Protein AF-G9NSD2-F1 (afdb_monomer)

Structure (mmCIF, N/CA/C/O backbone):
data_AF-G9NSD2-F1
#
_entry.id   AF-G9NSD2-F1
#
loop_
_atom_site.group_PDB
_atom_site.id
_atom_site.type_symbol
_atom_site.label_atom_id
_atom_site.label_alt_id
_atom_site.label_comp_id
_atom_site.label_asym_id
_atom_site.label_entity_id
_atom_site.label_seq_id
_atom_site.pdbx_PDB_ins_code
_atom_site.Cartn_x
_atom_site.Cartn_y
_atom_site.Cartn_z
_atom_site.occupancy
_atom_site.B_iso_or_equiv
_atom_site.auth_seq_id
_atom_site.auth_comp_id
_atom_site.auth_asym_id
_atom_site.auth_atom_id
_atom_site.pdbx_PDB_model_num
ATOM 1 N N . MET A 1 1 ? 3.111 -0.522 -22.532 1.00 75.62 1 MET A N 1
ATOM 2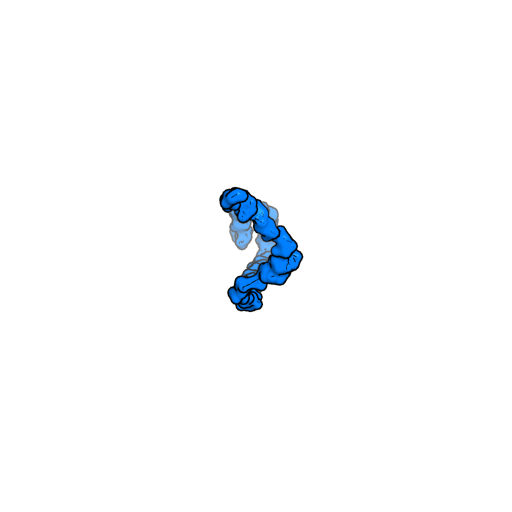 C CA . MET A 1 1 ? 2.862 0.109 -21.224 1.00 75.62 1 MET A CA 1
ATOM 3 C C . MET A 1 1 ? 3.045 -0.980 -20.186 1.00 75.62 1 MET A C 1
ATOM 5 O O . MET A 1 1 ? 2.276 -1.936 -20.203 1.00 75.62 1 MET A O 1
ATOM 9 N N . GLY A 1 2 ? 4.110 -0.902 -19.394 1.00 84.06 2 GLY A N 1
ATOM 10 C CA . GLY A 1 2 ? 4.323 -1.771 -18.244 1.00 84.06 2 GLY A CA 1
ATOM 11 C C . GLY A 1 2 ? 3.253 -1.535 -17.178 1.00 84.06 2 GLY A C 1
ATOM 12 O O . GLY A 1 2 ? 2.685 -0.444 -17.078 1.00 84.06 2 GLY A O 1
ATOM 13 N N . GLN A 1 3 ? 2.967 -2.560 -16.378 1.00 89.25 3 GLN A N 1
ATOM 14 C CA . GLN A 1 3 ? 1.957 -2.522 -15.316 1.00 89.25 3 GLN A CA 1
ATOM 15 C C . GLN A 1 3 ? 2.188 -1.366 -14.327 1.00 89.25 3 GLN A C 1
ATOM 17 O O . GLN A 1 3 ? 1.229 -0.781 -13.820 1.00 89.25 3 GLN A O 1
ATOM 22 N N . PHE A 1 4 ? 3.450 -0.996 -14.097 1.00 93.50 4 PHE A N 1
ATOM 23 C CA . PHE A 1 4 ? 3.841 0.066 -13.169 1.00 93.50 4 PHE A CA 1
ATOM 24 C C . PHE A 1 4 ? 4.235 1.379 -13.854 1.00 93.50 4 PHE A C 1
ATOM 26 O O . PHE A 1 4 ? 4.744 2.275 -13.190 1.00 93.50 4 PHE A O 1
ATOM 33 N N . ASP A 1 5 ? 3.950 1.574 -15.147 1.00 92.50 5 ASP A N 1
ATOM 34 C CA . ASP A 1 5 ? 4.280 2.834 -15.845 1.00 92.50 5 ASP A CA 1
ATOM 35 C C . ASP A 1 5 ? 3.578 4.061 -15.242 1.00 92.50 5 ASP A C 1
ATOM 37 O O . ASP A 1 5 ? 4.067 5.188 -15.337 1.00 92.50 5 ASP A O 1
ATOM 41 N N . TRP A 1 6 ? 2.450 3.859 -14.559 1.00 93.00 6 TRP A N 1
ATOM 42 C CA . TRP A 1 6 ? 1.766 4.929 -13.841 1.00 93.00 6 TRP A CA 1
ATOM 43 C C . TRP A 1 6 ? 2.546 5.428 -12.617 1.00 93.00 6 TRP A C 1
ATOM 45 O O . TRP A 1 6 ? 2.294 6.549 -12.180 1.00 93.00 6 TRP A O 1
ATOM 55 N N . PHE A 1 7 ? 3.529 4.674 -12.108 1.00 92.94 7 PHE A N 1
ATOM 56 C CA . PHE A 1 7 ? 4.399 5.141 -11.027 1.00 92.94 7 PHE A CA 1
ATOM 57 C C . PHE A 1 7 ? 5.226 6.369 -11.430 1.00 92.94 7 PHE A C 1
ATOM 59 O O . PHE A 1 7 ? 5.569 7.191 -10.582 1.00 92.94 7 PHE A O 1
ATOM 66 N N . LYS A 1 8 ? 5.462 6.585 -12.730 1.00 93.75 8 LYS A N 1
ATOM 67 C CA . LYS A 1 8 ? 6.078 7.828 -13.217 1.00 93.75 8 LYS A CA 1
ATOM 68 C C . LYS A 1 8 ? 5.238 9.061 -12.863 1.00 93.75 8 LYS A C 1
ATOM 70 O O . LYS A 1 8 ? 5.786 10.123 -12.592 1.00 93.75 8 LYS A O 1
ATOM 75 N N . LYS A 1 9 ? 3.906 8.920 -12.775 1.00 95.31 9 LYS A N 1
ATOM 76 C CA . LYS A 1 9 ? 2.991 10.014 -12.388 1.00 95.31 9 LYS A CA 1
ATOM 77 C C . LYS A 1 9 ? 3.129 10.424 -10.922 1.00 95.31 9 LYS A C 1
ATOM 79 O O . LYS A 1 9 ? 2.766 11.541 -10.579 1.00 95.31 9 LYS A O 1
ATOM 84 N N . ILE A 1 10 ? 3.642 9.533 -10.075 1.00 93.12 10 ILE A N 1
ATOM 85 C CA . ILE A 1 10 ? 3.916 9.799 -8.656 1.00 93.12 10 ILE A CA 1
ATOM 86 C C . ILE A 1 10 ? 5.410 10.061 -8.397 1.00 93.12 10 ILE A C 1
ATOM 88 O O . ILE A 1 10 ? 5.830 10.091 -7.245 1.00 93.12 10 ILE A O 1
ATOM 92 N N . GLY A 1 11 ? 6.204 10.275 -9.457 1.00 95.19 11 GLY A N 1
ATOM 93 C CA . GLY A 1 11 ? 7.609 10.684 -9.366 1.00 95.19 11 GLY A CA 1
ATOM 94 C C . GLY A 1 11 ? 8.637 9.551 -9.381 1.00 95.19 11 GLY A C 1
ATOM 95 O O . GLY A 1 11 ? 9.795 9.796 -9.052 1.00 95.19 11 GLY A O 1
ATOM 96 N N . ALA A 1 12 ? 8.260 8.323 -9.752 1.00 95.25 12 ALA A N 1
ATOM 97 C CA . ALA A 1 12 ? 9.236 7.246 -9.919 1.00 95.25 12 ALA A CA 1
ATOM 98 C C . ALA A 1 12 ? 10.126 7.476 -11.152 1.00 95.25 12 ALA A C 1
ATOM 100 O O . ALA A 1 12 ? 9.643 7.890 -12.209 1.00 95.25 12 ALA A O 1
ATOM 101 N N . THR A 1 13 ? 11.419 7.172 -11.021 1.00 96.94 13 THR A N 1
ATOM 102 C CA . THR A 1 13 ? 12.382 7.237 -12.128 1.00 96.94 13 THR A CA 1
ATOM 103 C C . THR A 1 13 ? 12.137 6.121 -13.144 1.00 96.94 13 THR A C 1
ATOM 105 O O . THR A 1 13 ? 11.567 5.079 -12.815 1.00 96.94 13 THR A O 1
ATOM 108 N N . ASP A 1 14 ? 12.597 6.312 -14.382 1.00 95.62 14 ASP A N 1
ATOM 109 C CA . ASP A 1 14 ? 12.470 5.299 -15.438 1.00 95.62 14 ASP A CA 1
ATOM 110 C C . ASP A 1 14 ? 13.163 3.980 -15.069 1.00 95.62 14 ASP A C 1
ATOM 112 O O . ASP A 1 14 ? 12.592 2.912 -15.275 1.00 95.62 14 ASP A O 1
ATOM 116 N N . GLU A 1 15 ? 14.342 4.067 -14.448 1.00 94.62 15 GLU A N 1
ATOM 117 C CA . GLU A 1 15 ? 15.099 2.939 -13.887 1.00 94.62 15 GLU A CA 1
ATOM 118 C C . GLU A 1 15 ? 14.279 2.170 -12.844 1.00 94.62 15 GLU A C 1
ATOM 120 O O . GLU A 1 15 ? 14.141 0.951 -12.927 1.00 94.62 15 GLU A O 1
ATOM 125 N N . ALA A 1 16 ? 13.670 2.881 -11.886 1.00 93.12 16 ALA A N 1
ATOM 126 C CA . ALA A 1 16 ? 12.845 2.247 -10.865 1.00 93.12 16 ALA A CA 1
ATOM 127 C C . ALA A 1 16 ? 11.663 1.517 -11.509 1.00 93.12 16 ALA A C 1
ATOM 129 O O . ALA A 1 16 ? 11.396 0.361 -11.187 1.00 93.12 16 ALA A O 1
ATOM 130 N N . VAL A 1 17 ? 10.975 2.170 -12.449 1.00 94.25 17 VAL A N 1
ATOM 131 C CA . VAL A 1 17 ? 9.828 1.591 -13.163 1.00 94.25 17 VAL A CA 1
ATOM 132 C C . VAL A 1 17 ? 10.235 0.387 -14.012 1.00 94.25 17 VAL A C 1
ATOM 134 O O . VAL A 1 17 ? 9.464 -0.567 -14.106 1.00 94.25 17 VAL A O 1
ATOM 137 N N . ALA A 1 18 ? 11.438 0.375 -14.587 1.00 94.12 18 ALA A N 1
ATOM 138 C CA . ALA A 1 18 ? 11.967 -0.793 -15.282 1.00 94.12 18 ALA A CA 1
ATOM 139 C C . ALA A 1 18 ? 12.155 -1.978 -14.321 1.00 94.12 18 ALA A C 1
ATOM 141 O O . ALA A 1 18 ? 11.627 -3.054 -14.588 1.00 94.12 18 ALA A O 1
ATOM 142 N N . VAL A 1 19 ? 12.793 -1.764 -13.164 1.00 92.56 19 VAL A N 1
ATOM 143 C CA . VAL A 1 19 ? 12.975 -2.800 -12.126 1.00 92.56 19 VAL A CA 1
ATOM 144 C C . VAL A 1 19 ? 11.631 -3.321 -11.602 1.00 92.56 19 VAL A C 1
ATOM 146 O O . VAL A 1 19 ? 11.436 -4.523 -11.438 1.00 92.56 19 VAL A O 1
ATOM 149 N N . LEU A 1 20 ? 10.667 -2.425 -11.386 1.00 92.44 20 LEU A N 1
ATOM 150 C CA . LEU A 1 20 ? 9.305 -2.765 -10.962 1.00 92.44 20 LEU A CA 1
ATOM 151 C C . LEU A 1 20 ? 8.582 -3.663 -11.977 1.00 92.44 20 LEU A C 1
ATOM 153 O O . LEU A 1 20 ? 7.862 -4.588 -11.598 1.00 92.44 20 LEU A O 1
ATOM 157 N N . ASN A 1 21 ? 8.761 -3.384 -13.269 1.00 94.25 21 ASN A N 1
ATOM 158 C CA . ASN A 1 21 ? 8.156 -4.155 -14.350 1.00 94.25 21 ASN A CA 1
ATOM 159 C C . ASN A 1 21 ? 8.924 -5.446 -14.687 1.00 94.25 21 ASN A C 1
ATOM 161 O O . ASN A 1 21 ? 8.338 -6.309 -15.336 1.00 94.25 21 ASN A O 1
ATOM 165 N N . ASP A 1 22 ? 10.179 -5.599 -14.252 1.00 95.31 22 ASP A N 1
ATOM 166 C CA . ASP A 1 22 ? 10.977 -6.821 -14.444 1.00 95.31 22 ASP A CA 1
ATOM 167 C C . ASP A 1 22 ? 10.432 -7.992 -13.606 1.00 95.31 22 ASP A C 1
ATOM 169 O O . ASP A 1 22 ? 10.387 -9.140 -14.047 1.00 95.31 22 ASP A O 1
ATOM 173 N N . GLN A 1 23 ? 9.917 -7.697 -12.405 1.00 94.31 23 GLN A N 1
ATOM 174 C CA . GLN A 1 23 ? 9.346 -8.694 -11.491 1.00 94.31 23 GLN A CA 1
ATOM 175 C C . GLN A 1 23 ? 7.949 -8.302 -10.994 1.00 94.31 23 GLN A C 1
ATOM 177 O O . GLN A 1 23 ? 7.732 -8.084 -9.793 1.00 94.31 23 GLN A O 1
ATOM 182 N N . PRO A 1 24 ? 6.948 -8.264 -11.890 1.00 92.94 24 PRO A N 1
ATOM 183 C CA . PRO A 1 24 ? 5.664 -7.668 -11.564 1.00 92.94 24 PRO A CA 1
ATOM 184 C C . PRO A 1 24 ? 4.888 -8.469 -10.515 1.00 92.94 24 PRO A C 1
ATOM 186 O O . PRO A 1 24 ? 4.186 -7.887 -9.687 1.00 92.94 24 PRO A O 1
ATOM 189 N N . TYR A 1 25 ? 5.050 -9.796 -10.495 1.00 95.06 25 TYR A N 1
ATOM 190 C CA . TYR A 1 25 ? 4.428 -10.657 -9.489 1.00 95.06 25 TYR A CA 1
ATOM 191 C C . TYR A 1 25 ? 4.976 -10.384 -8.082 1.00 95.06 25 TYR A C 1
ATOM 193 O O . TYR A 1 25 ? 4.197 -10.136 -7.162 1.00 95.06 25 TYR A O 1
ATOM 201 N N . LEU A 1 26 ? 6.305 -10.367 -7.920 1.00 94.69 26 LEU A N 1
ATOM 202 C CA . LEU A 1 26 ? 6.949 -10.165 -6.619 1.00 94.69 26 LEU A CA 1
ATOM 203 C C . LEU A 1 26 ? 6.585 -8.798 -6.028 1.00 94.69 26 LEU A C 1
ATOM 205 O O . LEU A 1 26 ? 6.214 -8.702 -4.857 1.00 94.69 26 LEU A O 1
ATOM 209 N N . PHE A 1 27 ? 6.616 -7.750 -6.854 1.00 93.25 27 PHE A N 1
ATOM 210 C CA . PHE A 1 27 ? 6.259 -6.407 -6.414 1.00 93.25 27 PHE A CA 1
ATOM 211 C C . PHE A 1 27 ? 4.762 -6.264 -6.084 1.00 93.25 27 PHE A C 1
ATOM 213 O O . PHE A 1 27 ? 4.403 -5.631 -5.091 1.00 93.25 27 PHE A O 1
ATOM 220 N N . THR A 1 28 ? 3.874 -6.905 -6.853 1.00 95.06 28 THR A N 1
ATOM 221 C CA . THR A 1 28 ? 2.432 -6.918 -6.546 1.00 95.06 28 THR A CA 1
ATOM 222 C C . THR A 1 28 ? 2.159 -7.591 -5.202 1.00 95.06 28 THR A C 1
ATOM 224 O O . THR A 1 28 ? 1.407 -7.050 -4.391 1.00 95.06 28 THR A O 1
ATOM 227 N N . VAL A 1 29 ? 2.795 -8.735 -4.927 1.00 96.94 29 VAL A N 1
ATOM 228 C CA . VAL A 1 29 ? 2.671 -9.423 -3.632 1.00 96.94 29 VAL A CA 1
ATOM 229 C C . VAL A 1 29 ? 3.149 -8.522 -2.492 1.00 96.94 29 VAL A C 1
ATOM 231 O O . VAL A 1 29 ? 2.460 -8.408 -1.480 1.00 96.94 29 VAL A O 1
ATOM 234 N N . LEU A 1 30 ? 4.275 -7.824 -2.667 1.00 95.50 30 LEU A N 1
ATOM 235 C CA . LEU A 1 30 ? 4.768 -6.865 -1.678 1.00 95.50 30 LEU A CA 1
ATOM 236 C C . LEU A 1 30 ? 3.740 -5.759 -1.383 1.00 95.50 30 LEU A C 1
ATOM 238 O O . LEU A 1 30 ? 3.466 -5.480 -0.215 1.00 95.50 30 LEU A O 1
ATOM 242 N N . LEU A 1 31 ? 3.129 -5.164 -2.413 1.00 94.75 31 LEU A N 1
ATOM 243 C CA . LEU A 1 31 ? 2.077 -4.159 -2.226 1.00 94.75 31 LEU A CA 1
ATOM 244 C C . LEU A 1 31 ? 0.869 -4.717 -1.467 1.00 94.75 31 LEU A C 1
ATOM 246 O O . LEU A 1 31 ? 0.364 -4.057 -0.559 1.00 94.75 31 LEU A O 1
ATOM 250 N N . VAL A 1 32 ? 0.427 -5.936 -1.791 1.00 97.88 32 VAL A N 1
ATOM 251 C CA . VAL A 1 32 ? -0.679 -6.599 -1.081 1.00 97.88 32 VAL A CA 1
ATOM 252 C C . VAL A 1 32 ? -0.344 -6.788 0.397 1.00 97.88 32 VAL A C 1
ATOM 254 O O . VAL A 1 32 ? -1.184 -6.499 1.250 1.00 97.88 32 VAL A O 1
ATOM 257 N N . VAL A 1 33 ? 0.878 -7.216 0.722 1.00 98.31 33 VAL A N 1
ATOM 258 C CA . VAL A 1 33 ? 1.326 -7.375 2.114 1.00 98.31 33 VAL A CA 1
ATOM 259 C C . VAL A 1 33 ? 1.325 -6.033 2.849 1.00 98.31 33 VAL A C 1
ATOM 261 O O . VAL A 1 33 ? 0.780 -5.952 3.948 1.00 98.31 33 VAL A O 1
ATOM 264 N N . ILE A 1 34 ? 1.857 -4.966 2.244 1.00 98.06 34 ILE A N 1
ATOM 265 C CA . ILE A 1 34 ? 1.870 -3.624 2.851 1.00 98.06 34 ILE A CA 1
ATOM 266 C C . ILE A 1 34 ? 0.443 -3.136 3.120 1.00 98.06 34 ILE A C 1
ATOM 268 O O . ILE A 1 34 ? 0.139 -2.708 4.233 1.00 98.06 34 ILE A O 1
ATOM 272 N N . VAL A 1 35 ? -0.454 -3.237 2.135 1.00 98.12 35 VAL A N 1
ATOM 273 C CA . VAL A 1 35 ? -1.861 -2.839 2.295 1.00 98.12 35 VAL A CA 1
ATOM 274 C C . VAL A 1 35 ? -2.537 -3.670 3.386 1.00 98.12 35 VAL A C 1
ATOM 276 O O . VAL A 1 35 ? -3.234 -3.113 4.231 1.00 98.12 35 VAL A O 1
ATOM 279 N N . THR A 1 36 ? -2.285 -4.979 3.428 1.00 98.31 36 THR A N 1
ATOM 280 C CA . THR A 1 36 ? -2.838 -5.874 4.456 1.00 98.31 36 THR A CA 1
ATOM 281 C C . THR A 1 36 ? -2.369 -5.476 5.855 1.00 98.31 36 THR A C 1
ATOM 283 O O . THR A 1 36 ? -3.190 -5.394 6.767 1.00 98.31 36 THR A O 1
ATOM 286 N N . LEU A 1 37 ? -1.083 -5.159 6.031 1.00 98.38 37 LEU A N 1
ATOM 287 C CA . LEU A 1 37 ? -0.536 -4.698 7.311 1.00 98.38 37 LEU A CA 1
ATOM 288 C C . LEU A 1 37 ? -1.115 -3.344 7.736 1.00 98.38 37 LEU A C 1
ATOM 290 O O . LEU A 1 37 ? -1.426 -3.160 8.911 1.00 98.38 37 LEU A O 1
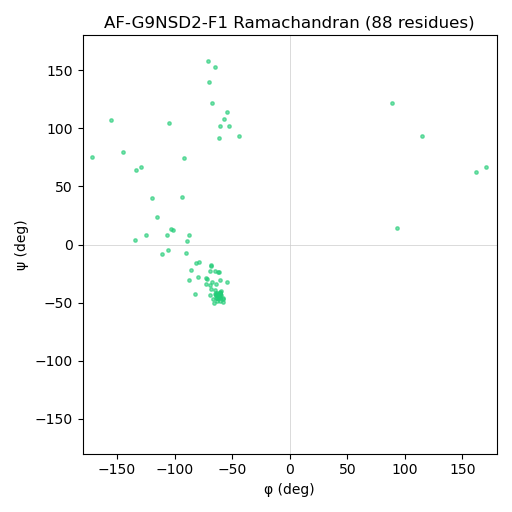ATOM 294 N N . LEU A 1 38 ? -1.309 -2.411 6.799 1.00 97.81 38 LEU A N 1
ATOM 295 C CA . LEU A 1 38 ? -1.954 -1.126 7.086 1.00 97.81 38 LEU A CA 1
ATOM 296 C C . LEU A 1 38 ? -3.416 -1.308 7.505 1.00 97.81 38 LEU A C 1
ATOM 298 O O . LEU A 1 38 ? -3.855 -0.691 8.474 1.00 97.81 38 LEU A O 1
ATOM 302 N N . VAL A 1 39 ? -4.159 -2.187 6.826 1.00 98.25 39 VAL A N 1
ATOM 303 C CA . VAL A 1 39 ? -5.537 -2.535 7.203 1.00 98.25 39 VAL A CA 1
ATOM 304 C C . VAL A 1 39 ? -5.562 -3.197 8.579 1.00 98.25 39 VAL A C 1
ATOM 306 O O . VAL A 1 39 ? -6.351 -2.795 9.430 1.00 98.25 39 VAL A O 1
ATOM 309 N N . GLN A 1 40 ? -4.675 -4.157 8.841 1.00 97.19 40 GLN A N 1
ATOM 310 C CA . GLN A 1 40 ? -4.580 -4.830 10.136 1.00 97.19 40 GLN A CA 1
ATOM 311 C C . GLN A 1 40 ? -4.238 -3.843 11.261 1.00 97.19 40 GLN A C 1
ATOM 313 O O . GLN A 1 40 ? -4.897 -3.846 12.300 1.00 97.19 40 GLN A O 1
ATOM 318 N N . GLY A 1 41 ? -3.265 -2.956 11.040 1.00 96.88 41 GLY A N 1
ATOM 319 C CA . GLY A 1 41 ? -2.918 -1.878 11.964 1.00 96.88 41 GLY A CA 1
ATOM 320 C C . GLY A 1 41 ? -4.085 -0.918 12.201 1.00 96.88 41 GLY A C 1
ATOM 321 O O . GLY A 1 41 ? -4.358 -0.562 13.343 1.00 96.88 41 GLY A O 1
ATOM 322 N N . GLY A 1 42 ? -4.829 -0.564 11.150 1.00 96.94 42 GLY A N 1
ATOM 323 C CA . GLY A 1 42 ? -6.035 0.260 11.240 1.00 96.94 42 GLY A CA 1
ATOM 324 C C . GLY A 1 42 ? -7.164 -0.404 12.032 1.00 96.94 42 GLY A C 1
ATOM 325 O O . GLY A 1 42 ? -7.786 0.245 12.871 1.00 96.94 42 GLY A O 1
ATOM 326 N N . VAL A 1 43 ? -7.398 -1.705 11.835 1.00 96.81 43 VAL A N 1
ATOM 327 C CA . VAL A 1 43 ? -8.379 -2.485 12.610 1.00 96.81 43 VAL A CA 1
ATOM 328 C C . VAL A 1 43 ? -7.971 -2.556 14.080 1.00 96.81 43 VAL A C 1
ATOM 330 O O . VAL A 1 43 ? -8.793 -2.291 14.957 1.00 96.81 43 VAL A O 1
ATOM 333 N N . LEU A 1 44 ? -6.700 -2.851 14.366 1.00 95.62 44 LEU A N 1
ATOM 334 C CA . LEU A 1 44 ? -6.175 -2.851 15.733 1.00 95.62 44 LEU A 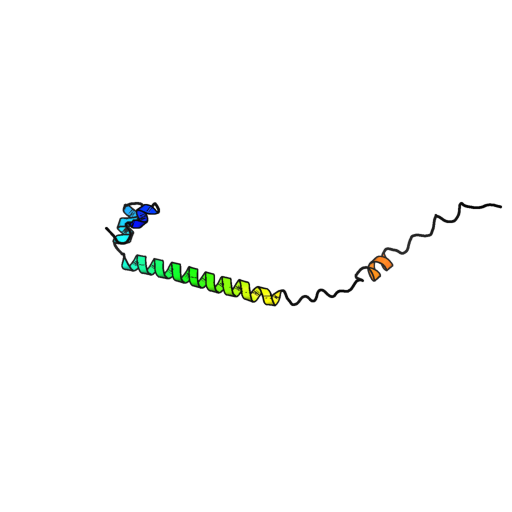CA 1
ATOM 335 C C . LEU A 1 44 ? -6.302 -1.470 16.379 1.00 95.62 44 LEU A C 1
ATOM 337 O O . LEU A 1 44 ? -6.722 -1.379 17.528 1.00 95.62 44 LEU A O 1
ATOM 341 N N . TYR A 1 45 ? -6.012 -0.401 15.638 1.00 94.44 45 TYR A N 1
ATOM 342 C CA . TYR A 1 45 ? -6.187 0.973 16.100 1.00 94.44 45 TYR A CA 1
ATOM 343 C C . TYR A 1 45 ? -7.658 1.307 16.383 1.00 94.44 45 TYR A C 1
ATOM 345 O O . TYR A 1 45 ? -7.963 1.911 17.409 1.00 94.44 45 TYR A O 1
ATOM 353 N N . ALA A 1 46 ? -8.588 0.871 15.531 1.00 92.94 46 ALA A N 1
ATOM 354 C CA . ALA A 1 46 ? -10.020 1.072 15.739 1.00 92.94 46 ALA A CA 1
ATOM 355 C C . ALA A 1 46 ? -10.525 0.342 16.997 1.00 92.94 46 ALA A C 1
ATOM 357 O O . ALA A 1 46 ? -11.256 0.921 17.805 1.00 92.94 46 ALA A O 1
ATOM 358 N N . ILE A 1 47 ? -10.088 -0.906 17.206 1.00 92.75 47 ILE A N 1
ATOM 359 C CA . ILE A 1 47 ? -10.388 -1.673 18.425 1.00 92.75 47 ILE A CA 1
ATOM 360 C C . ILE A 1 47 ? -9.756 -0.998 19.647 1.00 92.75 47 ILE A C 1
ATOM 362 O O . ILE A 1 47 ? -10.405 -0.857 20.684 1.00 92.75 47 ILE A O 1
ATOM 366 N N . HIS A 1 48 ? -8.511 -0.540 19.534 1.00 88.62 48 HIS A N 1
ATOM 367 C CA . HIS A 1 48 ? -7.817 0.193 20.587 1.00 88.62 48 HIS A CA 1
ATOM 368 C C . HIS A 1 48 ? -8.592 1.461 20.973 1.00 88.62 48 HIS A C 1
ATOM 370 O O . HIS A 1 48 ? -8.895 1.675 22.141 1.00 88.62 48 HIS A O 1
ATOM 376 N N . TRP A 1 49 ? -9.042 2.256 20.005 1.00 88.00 49 TRP A N 1
ATOM 377 C CA . TRP A 1 49 ? -9.852 3.443 20.276 1.00 88.00 49 TRP A CA 1
ATOM 378 C C . TRP A 1 49 ? -11.173 3.112 20.993 1.00 88.00 49 TRP A C 1
ATOM 380 O O . TRP A 1 49 ? -11.571 3.808 21.931 1.00 88.00 49 TRP A O 1
ATOM 390 N N . GLY A 1 50 ? -11.854 2.039 20.580 1.00 86.88 50 GLY A N 1
ATOM 391 C CA . GLY A 1 50 ? -13.107 1.593 21.196 1.00 86.88 50 GLY A CA 1
ATOM 392 C C . GLY A 1 50 ? -12.935 1.084 22.631 1.00 86.88 50 GLY A C 1
ATOM 393 O O . GLY A 1 50 ? -13.669 1.496 23.527 1.00 86.88 50 GLY A O 1
ATOM 394 N N . THR A 1 51 ? -11.932 0.237 22.866 1.00 79.44 51 THR A N 1
ATOM 395 C CA . THR A 1 51 ? -11.692 -0.428 24.164 1.00 79.44 51 THR A CA 1
ATOM 396 C C . THR A 1 51 ? -11.170 0.516 25.250 1.00 79.44 51 THR A C 1
ATOM 398 O O . THR A 1 51 ? -11.493 0.349 26.427 1.00 79.44 51 THR A O 1
ATOM 401 N N . PHE A 1 52 ? -10.439 1.572 24.891 1.00 65.19 52 PHE A N 1
ATOM 402 C CA . PHE A 1 52 ? -9.979 2.576 25.859 1.00 65.19 52 PHE A CA 1
ATOM 403 C C . PHE A 1 52 ? -11.125 3.424 26.439 1.00 65.19 52 PHE A C 1
ATOM 405 O O . PHE A 1 52 ? -10.974 4.026 27.507 1.00 65.19 52 PHE A O 1
ATOM 412 N N . LYS A 1 53 ? -12.295 3.456 25.787 1.00 58.03 53 LYS A N 1
ATOM 413 C CA . LYS A 1 53 ? -13.456 4.233 26.245 1.00 58.03 53 LYS A CA 1
ATOM 414 C C . LYS A 1 53 ? -14.140 3.625 27.473 1.00 58.03 53 LYS A C 1
ATOM 416 O O . LYS A 1 53 ? -14.678 4.367 28.298 1.00 58.03 53 LYS A O 1
ATOM 421 N N . ASP A 1 54 ? -14.073 2.308 27.639 1.00 59.25 54 ASP A N 1
ATOM 422 C CA . ASP A 1 54 ? -14.691 1.623 28.779 1.00 59.25 54 ASP A CA 1
ATOM 423 C C . ASP A 1 54 ? -13.836 1.725 30.050 1.00 59.25 54 ASP A C 1
ATOM 425 O O . ASP A 1 54 ? -14.373 1.795 31.159 1.00 59.25 54 ASP A O 1
ATOM 429 N N . SER A 1 55 ? -12.512 1.854 29.905 1.00 56.47 55 SER A N 1
ATOM 430 C CA . SER A 1 55 ? -11.593 1.970 31.045 1.00 56.47 55 SER A CA 1
ATOM 431 C C . SER A 1 55 ? -11.545 3.372 31.672 1.00 56.47 55 SER A C 1
ATOM 433 O O . SER A 1 55 ? -11.090 3.519 32.805 1.00 56.47 55 SER A O 1
ATOM 435 N N . GLN A 1 56 ? -12.062 4.405 30.994 1.00 57.47 56 GLN A N 1
ATOM 436 C CA . GLN A 1 56 ? -12.170 5.762 31.555 1.00 57.47 56 GLN A CA 1
ATOM 437 C C . GLN A 1 56 ? -13.492 6.024 32.299 1.00 57.47 56 GLN A C 1
ATOM 439 O O . GLN A 1 56 ? -13.633 7.046 32.971 1.00 57.47 56 GLN A O 1
ATOM 444 N N . LYS A 1 57 ? -14.460 5.097 32.251 1.00 58.31 57 LYS A N 1
ATOM 445 C CA . LYS A 1 57 ? -15.763 5.242 32.930 1.00 58.31 57 LYS A CA 1
ATOM 446 C C . LYS A 1 57 ? -15.798 4.758 34.385 1.00 58.31 57 LYS A C 1
ATOM 448 O O . LYS A 1 57 ? -16.868 4.747 34.989 1.00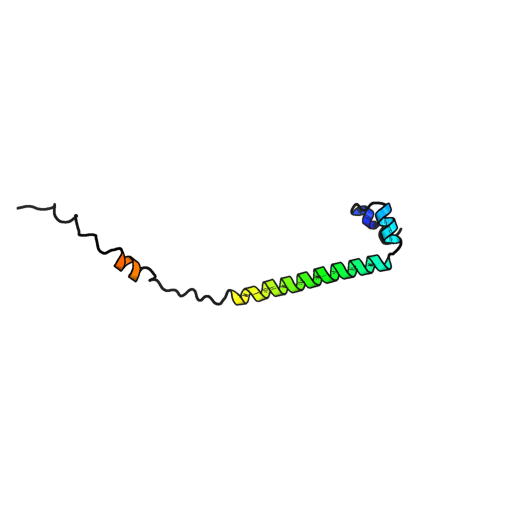 58.31 57 LYS A O 1
ATOM 453 N N . LYS A 1 58 ? -14.661 4.403 34.992 1.00 59.47 58 LYS A N 1
ATOM 454 C CA . LYS A 1 58 ? -14.601 3.969 36.403 1.00 59.47 58 LYS A CA 1
ATOM 455 C C . LYS A 1 58 ? -13.719 4.837 37.299 1.00 59.47 58 LYS A C 1
ATOM 457 O O . LYS A 1 58 ? -13.092 4.334 38.223 1.00 59.47 58 LYS A O 1
ATOM 462 N N . GLN A 1 59 ? -13.752 6.153 37.116 1.00 58.06 59 GLN A N 1
ATOM 463 C CA . GLN A 1 59 ? -13.689 7.016 38.293 1.00 58.06 59 GLN A CA 1
ATOM 464 C C . GLN A 1 59 ? -15.087 7.572 38.547 1.00 58.06 59 GLN A C 1
ATOM 466 O O . GLN A 1 59 ? -15.515 8.478 37.829 1.00 58.06 59 GLN A O 1
ATOM 471 N N . PRO A 1 60 ? -15.828 7.073 39.557 1.00 54.50 60 PRO A N 1
ATOM 472 C CA . PRO A 1 60 ? -16.859 7.906 40.137 1.00 54.50 60 PRO A CA 1
ATOM 473 C C . PRO A 1 60 ? -16.153 9.173 40.624 1.00 54.50 60 PRO A C 1
ATOM 475 O O . PRO A 1 60 ? -15.406 9.142 41.603 1.00 54.50 60 PRO A O 1
ATOM 478 N N . LYS A 1 61 ? -16.369 10.303 39.941 1.00 58.59 61 LYS A N 1
ATOM 479 C CA . LYS A 1 61 ? -16.183 11.607 40.574 1.00 58.59 61 LYS A CA 1
ATOM 480 C C . LYS A 1 61 ? -17.187 11.639 41.712 1.00 58.59 61 LYS A C 1
ATOM 482 O O . LYS A 1 61 ? -18.358 11.955 41.519 1.00 58.59 61 LYS A O 1
ATOM 487 N N . LYS A 1 62 ? -16.732 11.211 42.887 1.00 41.19 62 LYS A N 1
ATOM 488 C CA . LYS A 1 62 ? -17.479 11.310 44.127 1.00 41.19 62 LYS A CA 1
ATOM 489 C C . LYS A 1 62 ? -17.707 12.804 44.338 1.00 41.19 62 LYS A C 1
ATOM 491 O O . LYS A 1 62 ? -16.789 13.535 44.700 1.00 41.19 62 LYS A O 1
ATOM 496 N N . GLY A 1 63 ? -18.917 13.267 44.033 1.00 51.53 63 GLY A N 1
ATOM 497 C CA . GLY A 1 63 ? -19.411 14.526 44.560 1.00 51.53 63 GLY A CA 1
ATOM 498 C C . GLY A 1 63 ? -19.286 14.446 46.077 1.00 51.53 63 GLY A C 1
ATOM 499 O O . GLY A 1 63 ? -19.878 13.578 46.710 1.00 51.53 63 GLY A O 1
ATOM 500 N N . GLY A 1 64 ? -18.424 15.283 46.638 1.00 37.22 64 GLY A N 1
ATOM 501 C CA . GLY A 1 64 ? -18.067 15.225 48.046 1.00 37.22 64 GLY A CA 1
ATOM 502 C C . GLY A 1 64 ? -17.222 16.428 48.413 1.00 37.22 64 GLY A C 1
ATOM 503 O O . GLY A 1 64 ? -16.008 16.337 48.560 1.00 37.22 64 GLY A O 1
ATOM 504 N N . LYS A 1 65 ? -17.876 17.580 48.528 1.00 51.19 65 LYS A N 1
ATOM 505 C CA . LYS A 1 65 ? -17.344 18.772 49.185 1.00 51.19 65 LYS A CA 1
ATOM 506 C C . LYS A 1 65 ? -16.865 18.378 50.590 1.00 51.19 65 LYS A C 1
ATOM 508 O O . LYS A 1 65 ? -17.706 18.173 51.450 1.00 51.19 65 LYS A O 1
ATOM 513 N N . SER A 1 66 ? -15.555 18.215 50.792 1.00 42.72 66 SER A N 1
ATOM 514 C CA . SER A 1 66 ? -14.814 18.380 52.064 1.00 42.72 66 SER A CA 1
ATOM 515 C C . SER A 1 66 ? -13.449 17.670 51.994 1.00 42.72 66 SER A C 1
ATOM 517 O O . SER A 1 66 ? -13.160 16.737 52.733 1.00 42.72 66 SER A O 1
ATOM 519 N N . GLY A 1 67 ? -12.581 18.116 51.082 1.00 42.72 67 GLY A N 1
ATOM 520 C CA . GLY A 1 67 ? -11.130 17.889 51.184 1.00 42.72 67 GLY A CA 1
ATOM 521 C C . GLY A 1 67 ? -10.413 18.996 51.970 1.00 42.72 67 GLY A C 1
ATOM 522 O O . GLY A 1 67 ? -9.194 18.996 52.060 1.00 42.72 67 GLY A O 1
ATOM 523 N N . GLY A 1 68 ? -11.162 19.963 52.514 1.00 45.12 68 GLY A N 1
ATOM 524 C CA . GLY A 1 68 ? -10.617 21.145 53.190 1.00 45.12 68 GLY A CA 1
ATOM 525 C C . GLY A 1 68 ? -10.844 21.185 54.701 1.00 45.12 68 GLY A C 1
ATOM 526 O O . GLY A 1 68 ? -10.286 22.050 55.360 1.00 45.12 68 GLY A O 1
ATOM 527 N N . GLY A 1 69 ? -11.636 20.269 55.275 1.00 52.91 69 GLY A N 1
ATOM 528 C CA . GLY A 1 69 ? -12.024 20.338 56.689 1.00 52.91 69 GLY A CA 1
ATOM 529 C C . GLY A 1 69 ? -10.906 19.995 57.679 1.00 52.91 69 GLY A C 1
ATOM 530 O O . GLY A 1 69 ? -10.842 20.594 58.745 1.00 52.91 69 GLY A O 1
ATOM 531 N N . LEU A 1 70 ? -10.007 19.063 57.336 1.00 57.62 70 LEU A N 1
ATOM 532 C CA . LEU A 1 70 ? -8.901 18.671 58.223 1.00 57.62 70 LEU A CA 1
ATOM 533 C C . LEU A 1 70 ? -7.710 19.632 58.120 1.00 57.62 70 LEU A C 1
ATOM 535 O O . LEU A 1 70 ? -7.161 20.042 59.136 1.00 57.62 70 LEU A O 1
ATOM 539 N N . ILE A 1 71 ? -7.354 20.037 56.897 1.00 57.84 71 ILE A N 1
ATOM 540 C CA . ILE A 1 71 ? -6.237 20.957 56.640 1.00 57.84 71 ILE A CA 1
ATOM 541 C C . ILE A 1 71 ? -6.578 22.364 57.141 1.00 57.84 71 ILE A C 1
ATOM 543 O O . ILE A 1 71 ? -5.786 22.936 57.876 1.00 57.84 71 ILE A O 1
ATOM 547 N N . SER A 1 72 ? -7.796 22.869 56.898 1.00 51.59 72 SER A N 1
ATOM 548 C CA . SER A 1 72 ? -8.223 24.179 57.419 1.00 51.59 72 SER A CA 1
ATOM 549 C C . SER A 1 72 ? -8.319 24.230 58.950 1.00 51.59 72 SER A C 1
ATOM 551 O O . SER A 1 72 ? -8.236 25.315 59.518 1.00 51.59 72 SER A O 1
ATOM 553 N N . LYS A 1 73 ? -8.488 23.084 59.627 1.00 58.78 73 LYS A N 1
ATOM 554 C CA . LYS A 1 73 ? -8.526 22.991 61.097 1.00 58.78 73 LYS A CA 1
ATOM 555 C C . LYS A 1 73 ? -7.126 22.871 61.714 1.00 58.78 73 LYS A C 1
ATOM 557 O O . LYS A 1 73 ? -6.952 23.221 62.874 1.00 58.78 73 LYS A O 1
ATOM 562 N N . LEU A 1 74 ? -6.141 22.422 60.932 1.00 56.22 74 LEU A N 1
ATOM 563 C CA . LEU A 1 74 ? -4.727 22.350 61.316 1.00 56.22 74 LEU A CA 1
ATOM 564 C C . LEU A 1 74 ? -3.966 23.652 61.019 1.00 56.22 74 LEU A C 1
ATOM 566 O O . LEU A 1 74 ? -3.040 23.982 61.749 1.00 56.22 74 LEU A O 1
ATOM 570 N N . THR A 1 75 ? -4.361 24.409 59.989 1.00 60.94 75 T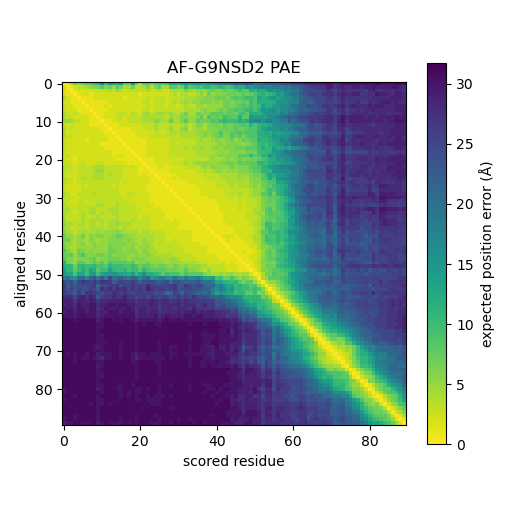HR A N 1
ATOM 571 C CA . THR A 1 75 ? -3.688 25.663 59.594 1.00 60.94 75 THR A CA 1
ATOM 572 C C . THR A 1 75 ? -4.458 26.939 59.952 1.00 60.94 75 THR A C 1
ATOM 574 O O . THR A 1 75 ? -3.950 28.030 59.723 1.00 60.94 75 THR A O 1
ATOM 577 N N . GLY A 1 76 ? -5.678 26.833 60.488 1.00 51.16 76 GLY A N 1
ATOM 578 C CA . GLY A 1 76 ? -6.588 27.967 60.711 1.00 51.16 76 GLY A CA 1
ATOM 579 C C . GLY A 1 76 ? -6.921 28.274 62.172 1.00 51.16 76 GLY A C 1
ATOM 580 O O . GLY A 1 76 ? -7.969 28.852 62.443 1.00 51.16 76 GLY A O 1
ATOM 581 N N . GLY A 1 77 ? -6.072 27.876 63.121 1.00 52.12 77 GLY A N 1
ATOM 582 C CA . GLY A 1 77 ? -6.189 28.255 64.531 1.00 52.12 77 GLY A CA 1
ATOM 583 C C . GLY A 1 77 ? -5.383 29.515 64.834 1.00 52.12 77 GLY A C 1
ATOM 584 O O . GLY A 1 77 ? -4.309 29.422 65.416 1.00 52.12 77 GLY A O 1
ATOM 585 N N . GLY A 1 78 ? -5.865 30.683 64.413 1.00 54.62 78 GLY A N 1
ATOM 586 C CA . GLY A 1 78 ? -5.158 31.935 64.681 1.00 54.62 78 GLY A CA 1
ATOM 587 C C . GLY A 1 78 ? -5.719 33.131 63.930 1.00 54.62 78 GLY A C 1
ATOM 588 O O . GLY A 1 78 ? -5.058 33.682 63.059 1.00 54.62 78 GLY A O 1
ATOM 589 N N . SER A 1 79 ? -6.936 33.553 64.256 1.00 49.03 79 SER A N 1
ATOM 590 C CA . SER A 1 79 ? -7.358 34.919 63.946 1.00 49.03 79 SER A CA 1
ATOM 591 C C . SER A 1 79 ? -8.273 35.410 65.056 1.00 49.03 79 SER A C 1
ATOM 593 O O . SER A 1 79 ? -9.494 35.328 64.985 1.00 49.03 79 SER A O 1
ATOM 595 N N . SER A 1 80 ? -7.630 35.815 66.150 1.00 54.91 80 SER A N 1
ATOM 596 C CA . SER A 1 80 ? -8.256 36.532 67.250 1.00 54.91 80 SER A CA 1
ATOM 597 C C . SER A 1 80 ? -8.668 37.912 66.747 1.00 54.91 80 SER A C 1
ATOM 599 O O . SER A 1 80 ? -7.838 38.680 66.262 1.00 54.91 80 SER A O 1
AT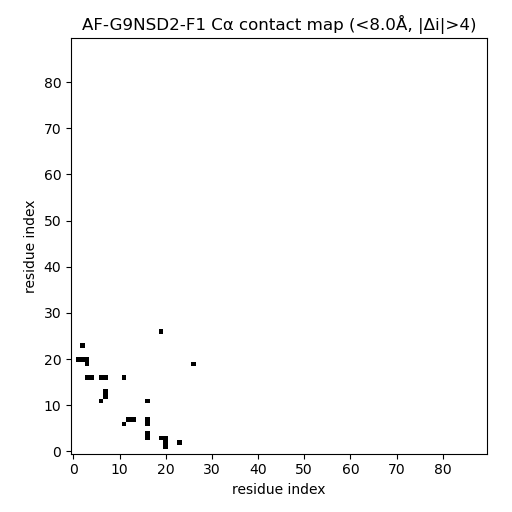OM 601 N N . ASP A 1 81 ? -9.960 38.188 66.865 1.00 58.06 81 ASP A N 1
ATOM 602 C CA . ASP A 1 81 ? -10.650 39.428 66.539 1.00 58.06 81 ASP A CA 1
ATOM 603 C C . ASP A 1 81 ? -9.916 40.692 67.030 1.00 58.06 81 ASP A C 1
ATOM 605 O O . ASP A 1 81 ? -10.154 41.175 68.138 1.00 58.06 81 ASP A O 1
ATOM 609 N N . ASN A 1 82 ? -9.085 41.306 66.183 1.00 58.72 82 ASN A N 1
ATOM 610 C CA . ASN A 1 82 ? -8.551 42.654 66.422 1.00 58.72 82 ASN A CA 1
ATOM 611 C C . ASN A 1 82 ? -9.421 43.738 65.756 1.00 58.72 82 ASN A C 1
ATOM 613 O O . ASN A 1 82 ? -8.915 44.667 65.136 1.00 58.72 82 ASN A O 1
ATOM 617 N N . GLY A 1 83 ? -10.748 43.580 65.828 1.00 54.25 83 GLY A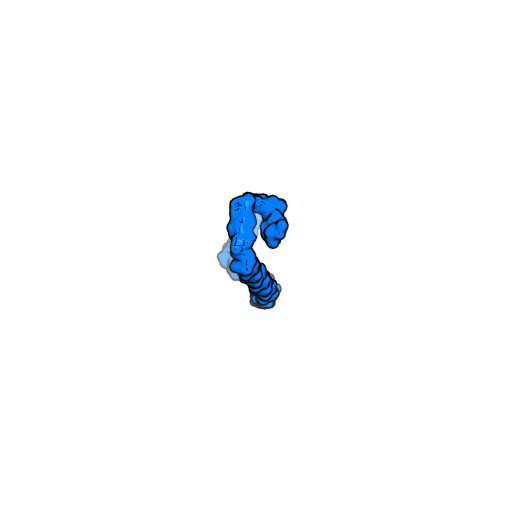 N 1
ATOM 618 C CA . GLY A 1 83 ? -11.708 44.440 65.119 1.00 54.25 83 GLY A CA 1
ATOM 619 C C . GLY A 1 83 ? -12.899 44.931 65.945 1.00 54.25 83 GLY A C 1
ATOM 620 O O . GLY A 1 83 ? -13.785 45.569 65.389 1.00 54.25 83 GLY A O 1
ATOM 621 N N . ARG A 1 84 ? -12.967 44.641 67.254 1.00 55.44 84 ARG A N 1
ATOM 622 C CA . ARG A 1 84 ? -14.139 44.983 68.094 1.00 55.44 84 ARG A CA 1
ATOM 623 C C . ARG A 1 84 ? -13.846 45.813 69.350 1.00 55.44 84 ARG A C 1
ATOM 625 O O . ARG A 1 84 ? -14.746 46.006 70.155 1.00 55.44 84 ARG A O 1
ATOM 632 N N . ARG A 1 85 ? -12.622 46.325 69.538 1.00 56.69 85 ARG A N 1
ATOM 633 C CA . ARG A 1 85 ? -12.231 47.067 70.761 1.00 56.69 85 ARG A CA 1
ATOM 634 C C . ARG A 1 85 ? -12.083 48.587 70.626 1.00 56.69 85 ARG A C 1
ATOM 636 O O . ARG A 1 85 ? -11.671 49.222 71.587 1.00 56.69 85 ARG A O 1
ATOM 643 N N . ALA A 1 86 ? -12.460 49.192 69.502 1.00 55.34 86 ALA A N 1
ATOM 644 C CA . ALA A 1 86 ? -12.408 50.649 69.350 1.00 55.34 86 ALA A CA 1
ATOM 645 C C . ALA A 1 86 ? -13.704 51.211 68.744 1.00 55.34 86 ALA A C 1
ATOM 647 O O . ALA A 1 86 ? -13.704 51.742 67.640 1.00 55.34 86 ALA A O 1
ATOM 648 N N . ALA A 1 87 ? -14.817 51.070 69.466 1.00 55.78 87 ALA A N 1
ATOM 649 C CA . ALA A 1 87 ? -16.019 51.879 69.263 1.00 55.78 87 ALA A CA 1
ATOM 650 C C . ALA A 1 87 ? -16.844 51.924 70.567 1.00 55.78 87 ALA A C 1
ATOM 652 O O . ALA A 1 87 ? -17.472 50.934 70.927 1.00 55.78 87 ALA A O 1
ATOM 653 N N . GLY A 1 88 ? -16.824 53.080 71.248 1.00 42.84 88 GLY A N 1
ATOM 654 C CA . GLY A 1 88 ? -17.600 53.406 72.461 1.00 42.84 88 GLY A CA 1
ATOM 655 C C . GLY A 1 88 ? -16.871 53.028 73.760 1.00 42.84 88 GLY A C 1
ATOM 656 O O . GLY A 1 88 ? -16.492 51.881 73.930 1.00 42.84 88 GLY A O 1
ATOM 657 N N . GLY A 1 89 ? -16.573 53.909 74.715 1.00 43.09 89 GLY A N 1
ATOM 658 C CA . GLY A 1 89 ? -17.218 55.165 75.085 1.00 43.09 89 GLY A CA 1
ATOM 659 C C . GLY A 1 89 ? -17.801 55.017 76.492 1.00 43.09 89 GLY A C 1
ATOM 660 O O . GLY A 1 89 ? -18.912 54.513 76.626 1.00 43.09 89 GLY A O 1
ATOM 661 N N . SER A 1 90 ? -17.032 55.411 77.513 1.00 41.28 90 SER A N 1
ATOM 662 C CA . SER A 1 90 ? -17.434 55.939 78.833 1.00 41.28 90 SER A CA 1
ATOM 663 C C . SER A 1 90 ? -16.1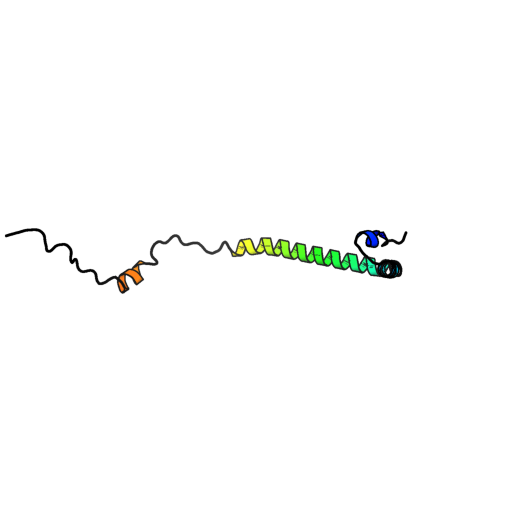77 56.413 79.553 1.00 41.28 90 SER A C 1
ATOM 665 O O . SER A 1 90 ? -15.226 55.602 79.622 1.00 41.28 90 SER A O 1
#

Organism: Hypocrea atroviridis (strain ATCC 20476 / IMI 206040) (NCBI:txid452589)

Sequence (90 aa):
MGQFDWFKKIGATDEAVAVLNDQPYLFTVLLVVIVTLLVQGGVLYAIHWGTFKDSQKKQPKKGGKSGGGLISKLTGGGSSDNGRRAAGGS

Mean predicted aligned error: 16.89 Å

Solvent-accessible surface area (backbone atoms only — not compa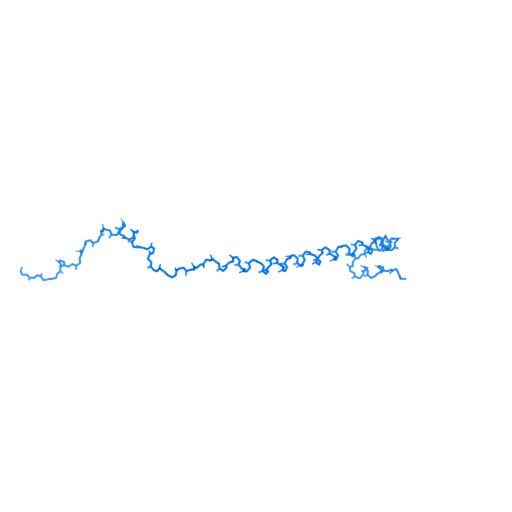rable to full-atom values): 5832 Å² total; per-residue (Å²): 133,57,95,42,57,67,43,48,79,78,70,47,50,72,67,56,38,49,59,49,48,72,43,50,64,63,51,50,52,50,52,52,51,52,53,50,52,52,50,51,51,48,52,52,48,53,51,48,62,57,57,57,57,66,72,66,71,73,66,82,80,70,86,68,96,68,90,51,65,66,59,50,62,72,74,58,82,80,80,78,82,90,80,79,88,87,77,86,89,134

Foldseek 3Di:
DAPCPCVVVVPDDPVRSVVCRVCVPVVVVVVVVVVVVVVVVVVVVVVVVVVVVVVVPPDPPPPDPDPPPVVCVVPVPDDDDPDPPPDDDD

Secondary structure (DSSP, 8-state):
--TTGGGGGGT--HHHHHHHHHSHHHHHHHHHHHHHHHHHHHHHHHHHHHHHHHHTTT--------SSTTHHHHH-------SSSSS---

Radius of gyration: 36.79 Å; Cα contacts (8 Å, |Δi|>4): 14; chains: 1; bounding box: 34×67×100 Å

pLDDT: mean 76.19, std 20.79, range [37.22, 98.38]